Protein AF-A0A6J4TK84-F1 (afdb_monomer_lite)

Radius of gyration: 12.22 Å; chains: 1; bounding box: 29×32×27 Å

pLDDT: mean 78.98, std 14.31, range [37.75, 93.44]

Organism: NCBI:txid1162706

Foldseek 3Di:
DPPPPPPPALDPADPDPVRQAAFDDDPVGNQAGPVRDGSVSHDHDDPGHHDPNSVVSVVVVVD

Structure (mmCIF, N/CA/C/O backbone):
data_AF-A0A6J4TK84-F1
#
_entry.id   AF-A0A6J4TK84-F1
#
loop_
_atom_site.group_PDB
_atom_site.id
_atom_site.type_symbol
_atom_site.label_atom_id
_atom_site.label_alt_id
_atom_site.label_comp_id
_atom_site.label_asym_id
_atom_site.label_entity_id
_atom_site.label_seq_id
_atom_site.pdbx_PDB_ins_code
_atom_site.Cartn_x
_atom_site.Cartn_y
_atom_site.Cartn_z
_atom_site.occupancy
_atom_site.B_iso_or_equiv
_atom_site.auth_seq_id
_atom_site.auth_comp_id
_atom_site.auth_asym_id
_atom_site.auth_atom_id
_atom_site.pdbx_PDB_model_num
ATOM 1 N N . MET A 1 1 ? -10.996 15.673 17.046 1.00 37.75 1 MET A N 1
ATOM 2 C CA . MET A 1 1 ? -10.419 16.434 15.918 1.00 37.75 1 MET A CA 1
ATOM 3 C C . MET A 1 1 ? -10.036 15.418 14.853 1.00 37.75 1 MET A C 1
ATOM 5 O O . MET A 1 1 ? -9.204 14.580 15.184 1.00 37.75 1 MET A O 1
ATOM 9 N N . PRO A 1 2 ? -10.637 15.385 13.653 1.00 48.94 2 PRO A N 1
ATOM 10 C CA . PRO A 1 2 ? -10.087 14.559 12.587 1.00 48.94 2 PRO A CA 1
ATOM 11 C C . PRO A 1 2 ? -8.772 15.211 12.151 1.00 48.94 2 PRO A C 1
ATOM 13 O O . PRO A 1 2 ? -8.707 16.417 11.910 1.00 48.94 2 PRO A O 1
ATOM 16 N N . ARG A 1 3 ? -7.689 14.440 12.183 1.00 49.38 3 ARG A N 1
ATOM 17 C CA . ARG A 1 3 ? -6.349 14.911 11.848 1.00 49.38 3 ARG A CA 1
ATOM 18 C C . ARG A 1 3 ? -6.295 15.032 10.327 1.00 49.38 3 ARG A C 1
ATOM 20 O O . ARG A 1 3 ? -6.043 14.053 9.640 1.00 49.38 3 ARG A O 1
ATOM 27 N N . THR A 1 4 ? -6.602 16.216 9.802 1.00 51.38 4 THR A N 1
ATOM 28 C CA . THR A 1 4 ? -6.436 16.538 8.381 1.00 51.38 4 THR A CA 1
ATOM 29 C C . THR A 1 4 ? -4.940 16.557 8.079 1.00 51.38 4 THR A C 1
ATOM 31 O O . THR A 1 4 ? -4.294 17.600 8.163 1.00 51.38 4 THR A O 1
ATOM 34 N N . VAL A 1 5 ? -4.358 15.388 7.804 1.00 55.88 5 VAL A N 1
ATOM 35 C CA . VAL A 1 5 ? -3.034 15.310 7.183 1.00 55.88 5 VAL A CA 1
ATOM 36 C C . VAL A 1 5 ? -3.185 16.019 5.837 1.00 55.88 5 VAL A C 1
ATOM 38 O O . VAL A 1 5 ? -4.104 15.660 5.094 1.00 55.88 5 VAL A O 1
ATOM 41 N N . PRO A 1 6 ? -2.394 17.060 5.525 1.00 51.44 6 PRO A N 1
ATOM 42 C CA . PRO A 1 6 ? -2.492 17.718 4.233 1.00 51.44 6 PRO A CA 1
ATOM 43 C C . PRO A 1 6 ? -2.324 16.653 3.148 1.00 51.44 6 PRO A C 1
ATOM 45 O O . PRO A 1 6 ? -1.262 16.049 3.029 1.00 51.44 6 PRO A O 1
ATOM 48 N N . GLN A 1 7 ? -3.379 16.409 2.371 1.00 53.88 7 GLN A N 1
ATOM 49 C CA . GLN A 1 7 ? -3.409 15.451 1.256 1.00 53.88 7 GLN A CA 1
ATOM 50 C C . GLN A 1 7 ? -2.421 15.820 0.130 1.00 53.88 7 GLN A C 1
ATOM 52 O O . GLN A 1 7 ? -2.379 15.159 -0.901 1.00 53.88 7 GLN A O 1
ATOM 57 N N . ASP A 1 8 ? -1.648 16.894 0.296 1.00 57.47 8 ASP A N 1
ATOM 58 C CA . ASP A 1 8 ? -1.158 17.689 -0.818 1.00 57.47 8 ASP A CA 1
ATOM 59 C C . ASP A 1 8 ? 0.081 17.122 -1.507 1.00 57.47 8 ASP A C 1
ATOM 61 O O . ASP A 1 8 ? 0.263 17.427 -2.676 1.00 57.47 8 ASP A O 1
ATOM 65 N N . ARG A 1 9 ? 0.918 16.270 -0.888 1.00 63.12 9 ARG A N 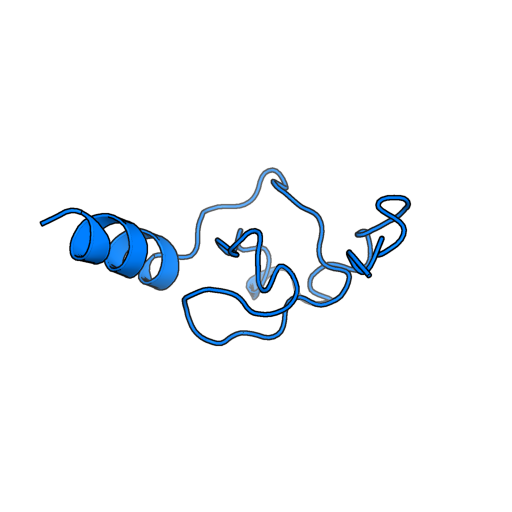1
ATOM 66 C CA . ARG A 1 9 ? 2.044 15.679 -1.643 1.00 63.12 9 ARG A CA 1
ATOM 67 C C . ARG A 1 9 ? 2.687 14.456 -1.006 1.00 63.12 9 ARG A C 1
ATOM 69 O O . ARG A 1 9 ? 3.844 14.475 -0.603 1.00 63.12 9 ARG A O 1
ATOM 76 N N . ARG A 1 10 ? 1.963 13.339 -1.004 1.00 72.38 10 ARG A N 1
ATOM 77 C CA . ARG A 1 10 ? 2.614 12.035 -0.879 1.00 72.38 10 ARG A CA 1
ATOM 78 C C . ARG A 1 10 ? 3.355 11.703 -2.180 1.00 72.38 10 ARG A C 1
ATOM 80 O O . ARG A 1 10 ? 2.784 11.108 -3.086 1.00 72.38 10 ARG A O 1
ATOM 87 N N . VAL A 1 11 ? 4.584 12.188 -2.322 1.00 69.62 11 VAL A N 1
ATOM 88 C CA . VAL A 1 11 ? 5.406 12.027 -3.541 1.00 69.62 11 VAL A CA 1
ATOM 89 C C . VAL A 1 11 ? 6.791 11.467 -3.256 1.00 69.62 11 VAL A C 1
ATOM 91 O O . VAL A 1 11 ? 7.577 11.301 -4.183 1.00 69.62 11 VAL A O 1
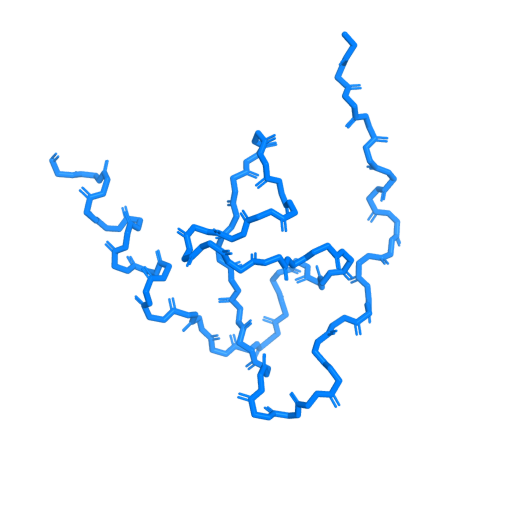ATOM 94 N N . GLU A 1 12 ? 7.101 11.207 -1.987 1.00 72.88 12 GLU A N 1
ATOM 95 C CA . GLU A 1 12 ? 8.457 10.851 -1.574 1.00 72.88 12 GLU A CA 1
ATOM 96 C C . GLU A 1 12 ? 8.806 9.418 -1.966 1.00 72.88 12 GLU A C 1
ATOM 98 O O . GLU A 1 12 ? 9.946 9.173 -2.341 1.00 72.88 12 GLU A O 1
ATOM 103 N N . GLY A 1 13 ? 7.815 8.521 -1.996 1.00 69.69 13 GLY A N 1
ATOM 104 C CA . GLY A 1 13 ? 7.953 7.166 -2.528 1.00 69.69 13 GLY A CA 1
ATOM 105 C C . GLY A 1 13 ? 9.132 6.359 -1.955 1.00 69.69 13 GLY A C 1
ATOM 106 O O . GLY A 1 13 ? 9.841 6.785 -1.045 1.00 69.69 13 GLY A O 1
ATOM 107 N N . PRO A 1 14 ? 9.349 5.142 -2.459 1.00 73.44 14 PRO A N 1
ATOM 108 C CA . PRO A 1 14 ? 10.560 4.395 -2.187 1.00 73.44 14 PRO A CA 1
ATOM 109 C C . PRO A 1 14 ? 11.741 5.026 -2.932 1.00 73.44 14 PRO A C 1
ATOM 111 O O . PRO A 1 14 ? 11.648 5.372 -4.108 1.00 73.44 14 PRO A O 1
ATOM 114 N N . THR A 1 15 ? 12.892 5.112 -2.267 1.00 74.06 15 THR A N 1
ATOM 115 C CA . THR A 1 15 ? 14.150 5.572 -2.884 1.00 74.06 15 THR A CA 1
ATOM 116 C C . THR A 1 15 ? 14.817 4.495 -3.746 1.00 74.06 15 THR A C 1
ATOM 118 O O . THR A 1 15 ? 15.787 4.776 -4.450 1.00 74.06 15 THR A O 1
ATOM 121 N N . ASN A 1 16 ? 14.305 3.261 -3.698 1.00 75.88 16 ASN A N 1
ATOM 122 C CA . ASN A 1 16 ? 14.814 2.107 -4.424 1.00 75.88 16 ASN A CA 1
ATOM 123 C C . ASN A 1 16 ? 13.731 1.514 -5.338 1.00 75.88 16 ASN A C 1
ATOM 125 O O . ASN A 1 16 ? 12.642 1.180 -4.879 1.00 75.88 16 ASN A O 1
ATOM 129 N N . HIS A 1 17 ? 14.071 1.301 -6.612 1.00 71.12 17 HIS A N 1
ATOM 130 C CA . HIS A 1 17 ? 13.199 0.656 -7.600 1.00 71.12 17 HIS A CA 1
ATOM 131 C C . HIS A 1 17 ? 12.700 -0.737 -7.167 1.00 71.12 17 HIS A C 1
ATOM 13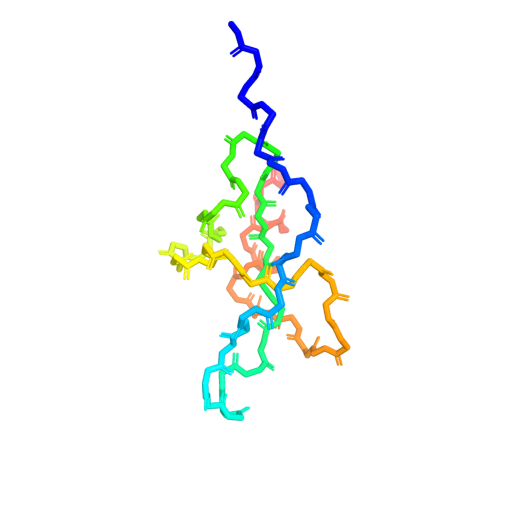3 O O . HIS A 1 17 ? 11.588 -1.134 -7.492 1.00 71.12 17 HIS A O 1
ATOM 139 N N . GLY A 1 18 ? 13.485 -1.486 -6.385 1.00 73.38 18 GLY A N 1
ATOM 140 C CA . GLY A 1 18 ? 13.068 -2.784 -5.841 1.00 73.38 18 GLY A CA 1
ATOM 141 C C . GLY A 1 18 ? 11.956 -2.700 -4.788 1.00 73.38 18 GLY A C 1
ATOM 142 O O . GLY A 1 18 ? 11.379 -3.724 -4.429 1.00 73.38 18 GLY A O 1
ATOM 143 N N . GLU A 1 19 ? 11.650 -1.499 -4.299 1.00 73.88 19 GLU A N 1
ATOM 144 C CA . GLU A 1 19 ? 10.606 -1.233 -3.309 1.00 73.88 19 GLU A CA 1
ATOM 145 C C . GLU A 1 19 ? 9.404 -0.479 -3.895 1.00 73.88 19 GLU A C 1
ATOM 147 O O . GLU A 1 19 ? 8.504 -0.115 -3.138 1.00 73.88 19 GLU A O 1
ATOM 152 N N . GLU A 1 20 ? 9.361 -0.278 -5.220 1.00 84.62 20 GLU A N 1
ATOM 153 C CA . GLU A 1 20 ? 8.216 0.248 -5.976 1.00 84.62 20 GLU A CA 1
ATOM 154 C C . GLU A 1 20 ? 7.042 -0.738 -5.933 1.00 84.62 20 GLU A C 1
ATOM 156 O O . GLU A 1 20 ? 6.749 -1.461 -6.885 1.00 84.62 20 GLU A O 1
ATOM 161 N N . ILE A 1 21 ? 6.394 -0.809 -4.775 1.00 87.88 21 ILE A N 1
ATOM 162 C CA . ILE A 1 21 ? 5.285 -1.707 -4.479 1.00 87.88 21 ILE A CA 1
AT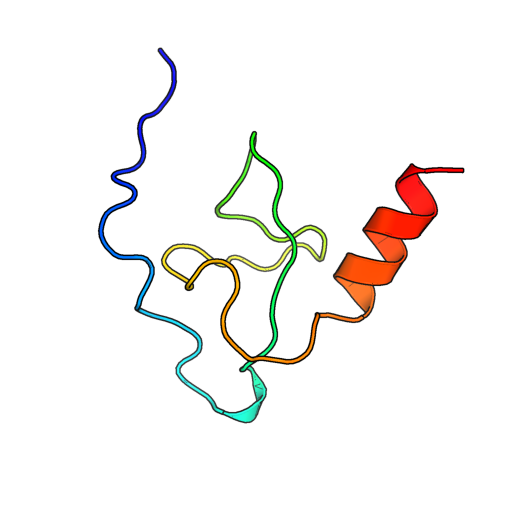OM 163 C C . ILE A 1 21 ? 4.183 -0.885 -3.805 1.00 87.88 21 ILE A C 1
ATOM 165 O O . ILE A 1 21 ? 4.420 -0.148 -2.847 1.00 87.88 21 ILE A O 1
ATOM 169 N N . CYS A 1 22 ? 2.954 -1.023 -4.294 1.00 88.38 22 CYS A N 1
ATOM 170 C CA . CYS A 1 22 ? 1.763 -0.429 -3.702 1.00 88.38 22 CYS A CA 1
ATOM 171 C C . CYS A 1 22 ? 1.402 -1.129 -2.391 1.00 88.38 22 CYS A C 1
ATOM 173 O O . CYS A 1 22 ? 1.076 -2.320 -2.371 1.00 88.38 22 CYS A O 1
ATOM 175 N N . HIS A 1 23 ? 1.379 -0.378 -1.298 1.00 90.62 23 HIS A N 1
ATOM 176 C CA . HIS A 1 23 ? 0.906 -0.862 -0.008 1.00 90.62 23 HIS A CA 1
ATOM 177 C C . HIS A 1 23 ? -0.542 -0.438 0.240 1.00 90.62 23 HIS A C 1
ATOM 179 O O . HIS A 1 23 ? -0.946 0.667 -0.117 1.00 90.62 23 HIS A O 1
ATOM 185 N N . ILE A 1 24 ? -1.326 -1.327 0.853 1.00 90.06 24 ILE A N 1
ATOM 186 C CA . ILE A 1 24 ? -2.699 -1.017 1.261 1.00 90.06 24 ILE A CA 1
ATOM 187 C C . ILE A 1 24 ? -2.643 -0.496 2.691 1.00 90.06 24 ILE A C 1
ATOM 189 O O . ILE A 1 24 ? -2.046 -1.133 3.560 1.00 90.06 24 ILE A O 1
ATOM 193 N N . VAL A 1 25 ? -3.261 0.655 2.910 1.00 90.56 25 VAL A N 1
ATOM 194 C CA . VAL A 1 25 ? -3.374 1.333 4.204 1.00 90.56 25 VAL A CA 1
ATOM 195 C C . VAL A 1 25 ? -4.849 1.443 4.587 1.00 90.56 25 VAL A C 1
ATOM 197 O O . VAL A 1 25 ? -5.727 1.163 3.767 1.00 90.56 25 VAL A O 1
ATOM 200 N N . THR A 1 26 ? -5.128 1.837 5.824 1.00 87.19 26 THR A N 1
ATOM 201 C CA . THR A 1 26 ? -6.503 2.092 6.285 1.00 87.19 26 THR A CA 1
ATOM 202 C C . THR A 1 26 ? -6.771 3.592 6.356 1.00 87.19 26 THR A C 1
ATOM 204 O O . THR A 1 26 ? -5.840 4.391 6.352 1.00 87.19 26 THR A O 1
ATOM 207 N N . GLU A 1 27 ? -8.040 3.994 6.429 1.00 85.25 27 GLU A N 1
ATOM 208 C CA . GLU A 1 27 ? -8.384 5.409 6.640 1.00 85.25 27 GLU A CA 1
ATOM 209 C C . GLU A 1 27 ? -7.993 5.899 8.045 1.00 85.25 27 GLU A C 1
ATOM 211 O O . GLU A 1 27 ? -7.702 7.079 8.228 1.00 85.25 27 GLU A O 1
ATOM 216 N N . GLU A 1 28 ? -7.971 4.997 9.031 1.00 87.62 28 GLU A N 1
ATOM 217 C CA . GLU A 1 28 ? -7.599 5.295 10.420 1.00 87.62 28 GLU A CA 1
ATOM 218 C C . GLU A 1 28 ? -6.089 5.498 10.581 1.00 87.62 28 GLU A C 1
ATOM 220 O O . GLU A 1 28 ? -5.656 6.381 11.325 1.00 87.62 28 GLU A O 1
ATOM 225 N N . ASP A 1 29 ? -5.301 4.701 9.860 1.00 88.31 29 ASP A N 1
ATOM 226 C CA . ASP A 1 29 ? -3.847 4.795 9.801 1.00 88.31 29 ASP A CA 1
ATOM 227 C C . ASP A 1 29 ? -3.375 4.707 8.338 1.00 88.31 29 ASP A C 1
ATOM 229 O O . ASP A 1 29 ? -3.186 3.604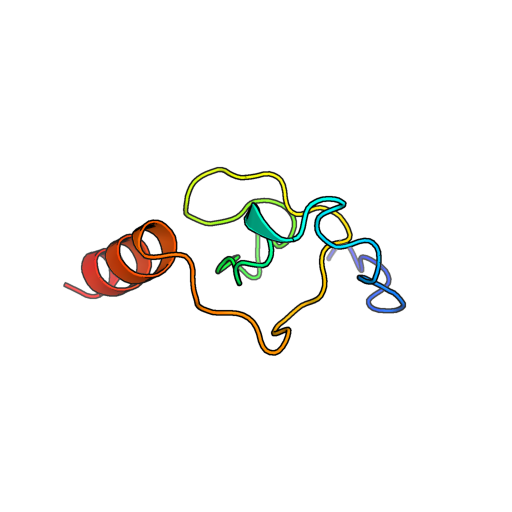 7.805 1.00 88.31 29 ASP A O 1
ATOM 233 N N . PRO A 1 30 ? -3.238 5.864 7.659 1.00 86.81 30 PRO A N 1
ATOM 234 C CA . PRO A 1 30 ? -2.799 5.927 6.273 1.00 86.81 30 PRO A CA 1
ATOM 235 C C . PRO A 1 30 ? -1.269 5.895 6.142 1.00 86.81 30 PRO A C 1
ATOM 237 O O . PRO A 1 30 ? -0.758 5.833 5.023 1.00 86.81 30 PRO A O 1
ATOM 240 N N . ASP A 1 31 ? -0.537 5.997 7.250 1.00 88.94 31 ASP A N 1
ATOM 241 C CA . ASP A 1 31 ? 0.927 6.024 7.286 1.00 88.94 31 ASP A CA 1
ATOM 242 C C . ASP A 1 31 ? 1.507 4.631 7.558 1.00 88.94 31 ASP A C 1
ATOM 244 O O . ASP A 1 31 ? 2.625 4.345 7.139 1.00 88.94 31 ASP A O 1
ATOM 248 N N . THR A 1 32 ? 0.717 3.722 8.134 1.00 91.44 32 THR A N 1
ATOM 249 C CA . THR A 1 32 ? 1.096 2.317 8.311 1.00 91.44 32 THR A CA 1
ATOM 250 C C . THR A 1 32 ? 0.352 1.405 7.336 1.00 91.44 32 THR A C 1
ATOM 252 O O . THR A 1 32 ? -0.872 1.262 7.362 1.00 91.44 32 THR A O 1
ATOM 255 N N . ALA A 1 33 ? 1.104 0.711 6.484 1.00 91.19 33 ALA A N 1
ATOM 256 C CA . ALA A 1 33 ? 0.578 -0.346 5.631 1.00 91.19 33 ALA A CA 1
ATOM 257 C C . ALA A 1 33 ? 0.051 -1.529 6.451 1.00 91.19 33 ALA A C 1
ATOM 259 O O . ALA A 1 33 ? 0.576 -1.845 7.516 1.00 91.19 33 ALA A O 1
ATOM 260 N N . LEU A 1 34 ? -0.897 -2.291 5.900 1.00 91.25 34 LEU A N 1
ATOM 261 C CA . LEU A 1 34 ? -1.409 -3.511 6.539 1.00 91.25 34 LEU A CA 1
ATOM 262 C C . LEU A 1 34 ? -0.315 -4.547 6.828 1.00 91.25 34 LEU A C 1
ATOM 264 O O . LEU A 1 34 ? -0.393 -5.259 7.823 1.00 91.25 34 LEU A O 1
ATOM 268 N N . CYS A 1 35 ? 0.726 -4.611 5.994 1.00 91.31 35 CYS A N 1
ATOM 269 C CA . CYS A 1 35 ? 1.894 -5.460 6.240 1.00 91.31 35 CYS A CA 1
ATOM 270 C C . CYS A 1 35 ? 2.826 -4.936 7.354 1.00 91.31 35 CYS A C 1
ATOM 272 O O . CYS A 1 35 ? 3.859 -5.550 7.601 1.00 91.31 35 CYS A O 1
ATOM 274 N N . GLY A 1 36 ? 2.509 -3.798 7.982 1.00 90.56 36 GLY A N 1
ATOM 275 C CA . GLY A 1 36 ? 3.296 -3.151 9.037 1.00 90.56 36 GLY A CA 1
ATOM 276 C C . GLY A 1 36 ? 4.409 -2.220 8.544 1.00 90.56 36 GLY A C 1
ATOM 277 O O . GLY A 1 36 ? 5.239 -1.800 9.345 1.00 90.56 36 GLY A O 1
ATOM 278 N N . LYS A 1 37 ? 4.467 -1.914 7.240 1.00 89.06 37 LYS A N 1
ATOM 279 C CA . LYS A 1 37 ? 5.477 -1.002 6.678 1.00 89.06 37 LYS A CA 1
ATOM 280 C C . LYS A 1 37 ? 5.061 0.450 6.903 1.00 89.06 37 LYS A C 1
ATOM 282 O O . LYS A 1 37 ? 3.929 0.803 6.587 1.00 89.06 37 LYS A O 1
ATOM 287 N N . ASP A 1 38 ? 5.988 1.273 7.383 1.00 89.38 38 ASP A N 1
ATOM 288 C CA . ASP A 1 38 ? 5.824 2.727 7.379 1.00 89.38 38 ASP A CA 1
ATOM 289 C C . ASP A 1 38 ? 5.897 3.241 5.936 1.00 89.38 38 ASP A C 1
ATOM 291 O O . ASP A 1 38 ? 6.877 3.023 5.220 1.00 89.38 38 ASP A O 1
ATOM 295 N N . VAL A 1 39 ? 4.813 3.867 5.502 1.00 87.12 39 VAL A N 1
ATOM 296 C CA . VAL A 1 39 ? 4.612 4.444 4.169 1.00 87.12 39 VAL A CA 1
ATOM 297 C C . VAL A 1 39 ? 4.242 5.923 4.286 1.00 87.12 39 VAL A C 1
ATOM 299 O O . VAL A 1 39 ? 3.548 6.489 3.433 1.00 87.12 39 VAL A O 1
ATOM 302 N N . THR A 1 40 ? 4.720 6.564 5.355 1.00 87.31 40 THR A N 1
ATOM 303 C CA . THR A 1 40 ? 4.606 8.005 5.560 1.00 87.31 40 THR A CA 1
ATOM 304 C C . THR A 1 40 ? 5.138 8.735 4.321 1.00 87.31 40 THR A C 1
ATOM 306 O O . THR A 1 40 ? 6.253 8.497 3.864 1.00 87.31 40 THR A O 1
ATOM 309 N N . GLY A 1 41 ? 4.311 9.599 3.724 1.00 82.00 41 GLY A N 1
ATOM 310 C CA . GLY A 1 41 ? 4.690 10.379 2.534 1.00 82.00 41 GLY A CA 1
ATOM 311 C C . GLY A 1 41 ? 4.722 9.605 1.203 1.00 82.00 41 GLY A C 1
ATOM 312 O O . GLY A 1 41 ? 4.984 10.209 0.157 1.00 82.00 41 GLY A O 1
ATOM 313 N N . TRP A 1 42 ? 4.414 8.302 1.187 1.00 86.25 42 TRP A N 1
ATOM 314 C CA . TRP A 1 42 ? 4.389 7.499 -0.043 1.00 86.25 42 TRP A CA 1
ATOM 315 C C . TRP A 1 42 ? 3.117 7.721 -0.856 1.00 86.25 42 TRP A C 1
ATOM 317 O O . TRP A 1 42 ? 2.031 7.748 -0.269 1.00 86.25 42 TRP A O 1
ATOM 327 N N . PRO A 1 43 ? 3.211 7.830 -2.194 1.00 83.69 43 PRO A N 1
ATOM 328 C CA . PRO A 1 43 ? 2.053 8.081 -3.036 1.00 83.69 43 PRO A CA 1
ATOM 329 C C . PRO A 1 43 ? 0.951 7.056 -2.801 1.00 83.69 43 PRO A C 1
ATOM 331 O O . PRO A 1 43 ? 1.193 5.857 -2.663 1.00 83.69 43 PRO A O 1
ATOM 334 N N . TRP A 1 44 ? -0.281 7.553 -2.781 1.00 78.12 44 TRP A N 1
ATOM 335 C CA . TRP A 1 44 ? -1.462 6.707 -2.795 1.00 78.12 44 TRP A CA 1
ATOM 336 C C . TRP A 1 44 ? -1.735 6.248 -4.223 1.00 78.12 44 TRP A C 1
ATOM 338 O O . TRP A 1 44 ? -1.810 7.063 -5.139 1.00 78.12 44 TRP A O 1
ATOM 348 N N . ASN A 1 45 ? -1.905 4.940 -4.399 1.00 76.81 45 ASN A N 1
ATOM 349 C CA . ASN A 1 45 ? -2.207 4.305 -5.683 1.00 76.81 45 ASN A CA 1
ATOM 350 C C . ASN A 1 45 ? -1.242 4.648 -6.852 1.00 76.81 45 ASN A C 1
ATOM 352 O O . ASN A 1 45 ? -1.693 5.076 -7.919 1.00 76.81 45 ASN A O 1
ATOM 356 N N . PRO A 1 46 ? 0.082 4.476 -6.683 1.00 80.50 46 PRO A N 1
ATOM 357 C CA . PRO A 1 46 ? 1.037 4.570 -7.784 1.00 80.50 46 PRO A CA 1
ATOM 358 C C . PRO A 1 46 ? 0.846 3.408 -8.785 1.00 80.50 46 PRO A C 1
ATOM 360 O O . PRO A 1 46 ? 0.186 2.419 -8.471 1.00 80.50 46 PRO A O 1
ATOM 363 N N . PRO A 1 47 ? 1.425 3.470 -9.999 1.00 83.62 47 PRO A N 1
ATOM 364 C CA . PRO A 1 47 ? 1.285 2.423 -11.025 1.00 83.62 47 PRO A CA 1
ATOM 365 C C . PRO A 1 47 ? 2.097 1.142 -10.723 1.00 83.62 47 PRO A C 1
ATOM 367 O O . PRO A 1 47 ? 2.504 0.425 -11.636 1.00 83.62 47 PRO A O 1
ATOM 370 N N . TRP A 1 48 ? 2.371 0.866 -9.450 1.00 88.25 48 TRP A N 1
ATOM 371 C CA . TRP A 1 48 ? 3.223 -0.222 -8.983 1.00 88.25 48 TRP A CA 1
ATOM 372 C C . TRP A 1 48 ? 2.417 -1.488 -8.655 1.00 88.25 48 TRP A C 1
ATOM 374 O O . TRP A 1 48 ? 1.226 -1.403 -8.340 1.00 88.25 48 TRP A O 1
ATOM 384 N N . PRO A 1 49 ? 3.042 -2.680 -8.686 1.00 89.94 49 PRO A N 1
ATOM 385 C CA . PRO A 1 49 ? 2.397 -3.909 -8.231 1.00 89.94 49 PRO A CA 1
ATOM 386 C C . PRO A 1 49 ? 2.012 -3.822 -6.749 1.00 89.94 49 PRO A C 1
ATOM 388 O O . PRO A 1 49 ? 2.727 -3.228 -5.949 1.00 89.94 49 PRO A O 1
ATOM 391 N N . TYR A 1 5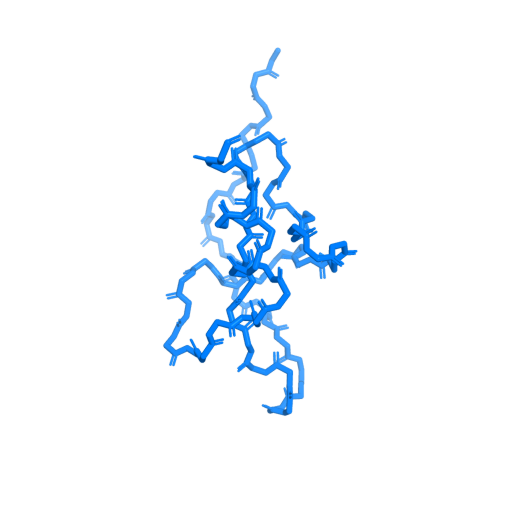0 ? 0.899 -4.444 -6.355 1.00 89.12 50 TYR A N 1
ATOM 392 C CA . TYR A 1 50 ? 0.485 -4.490 -4.950 1.00 89.12 50 TYR A CA 1
ATOM 393 C C . TYR A 1 50 ? 1.355 -5.426 -4.111 1.00 89.12 50 TYR A C 1
ATOM 395 O O . TYR A 1 50 ? 1.773 -6.499 -4.549 1.00 89.12 50 TYR A O 1
ATOM 403 N N . CYS A 1 51 ? 1.562 -5.045 -2.853 1.00 90.81 51 CYS A N 1
ATOM 404 C CA . CYS A 1 51 ? 2.193 -5.888 -1.853 1.00 90.81 51 CYS A CA 1
ATOM 405 C C . CYS A 1 51 ? 1.319 -7.123 -1.601 1.00 90.81 51 CYS A C 1
ATOM 407 O O . CYS A 1 51 ? 0.201 -7.010 -1.092 1.00 90.81 51 CYS A O 1
ATOM 409 N N . VAL A 1 52 ? 1.849 -8.308 -1.911 1.00 91.94 52 VAL A N 1
ATOM 410 C CA . VAL A 1 52 ? 1.124 -9.583 -1.770 1.00 91.94 52 VAL A CA 1
ATOM 411 C C . VAL A 1 52 ? 0.655 -9.844 -0.337 1.00 91.94 52 VAL A C 1
ATOM 413 O O . VAL A 1 52 ? -0.437 -10.361 -0.143 1.00 91.94 52 VAL A O 1
ATOM 416 N N . VAL A 1 53 ? 1.423 -9.405 0.667 1.00 92.25 53 VAL A N 1
ATOM 417 C CA . VAL A 1 53 ? 1.043 -9.513 2.086 1.00 92.25 53 VAL A CA 1
ATOM 418 C C . VAL A 1 53 ? -0.155 -8.619 2.397 1.00 92.25 53 VAL A C 1
ATOM 420 O O . VAL A 1 53 ? -1.080 -9.035 3.084 1.00 92.25 53 VAL A O 1
ATOM 423 N N . CYS A 1 54 ? -0.170 -7.391 1.869 1.00 92.06 54 CYS A N 1
ATOM 424 C CA . CYS A 1 54 ? -1.307 -6.493 2.051 1.00 92.06 54 CYS A CA 1
ATOM 425 C C . CYS A 1 54 ? -2.575 -7.067 1.398 1.00 92.06 54 CYS A C 1
ATOM 427 O O . CYS A 1 54 ? -3.643 -7.008 2.002 1.00 92.06 54 CYS A O 1
ATOM 429 N N . LEU A 1 55 ? -2.459 -7.644 0.195 1.00 91.69 55 LEU A N 1
ATOM 430 C CA . LEU A 1 55 ? -3.583 -8.292 -0.490 1.00 91.69 55 LEU A CA 1
ATOM 431 C C . LEU A 1 55 ? -4.116 -9.502 0.282 1.00 91.69 55 LEU A C 1
ATOM 433 O O . LEU A 1 55 ? -5.329 -9.678 0.379 1.00 91.69 55 LEU A O 1
ATOM 437 N N . ASP A 1 56 ? -3.229 -10.332 0.822 1.00 93.44 56 ASP A N 1
ATOM 438 C CA . ASP A 1 56 ? -3.605 -11.500 1.622 1.00 93.44 56 ASP A CA 1
ATOM 439 C C . ASP A 1 56 ? -4.348 -11.096 2.904 1.00 93.44 56 ASP A C 1
ATOM 441 O O . ASP A 1 56 ? -5.416 -11.630 3.206 1.00 93.44 56 ASP A O 1
ATOM 445 N N . LEU A 1 57 ? -3.855 -10.071 3.606 1.00 90.50 57 LEU A N 1
ATOM 446 C CA . LEU A 1 57 ? -4.494 -9.545 4.815 1.00 90.50 57 LEU A CA 1
ATOM 447 C C . LEU A 1 57 ? -5.863 -8.912 4.537 1.00 90.50 57 LEU A C 1
ATOM 449 O O . LEU A 1 57 ? -6.777 -9.078 5.343 1.00 90.50 57 LEU A O 1
ATOM 453 N N . VAL A 1 58 ? -6.029 -8.206 3.412 1.00 89.69 58 VAL A N 1
ATOM 454 C CA . VAL A 1 58 ? -7.344 -7.675 3.004 1.00 89.69 58 VAL A CA 1
ATOM 455 C C . VAL A 1 58 ? -8.325 -8.806 2.720 1.00 89.69 58 VAL A C 1
ATOM 457 O O . VAL A 1 58 ? -9.457 -8.754 3.193 1.00 89.69 58 VAL A O 1
ATOM 460 N N . GLN A 1 59 ? -7.897 -9.835 1.988 1.00 88.06 59 GLN A N 1
ATOM 461 C CA . GLN A 1 59 ? -8.750 -10.982 1.669 1.00 88.06 59 GLN A CA 1
ATOM 462 C C . GLN A 1 59 ? -9.108 -11.789 2.924 1.00 88.06 59 GLN A C 1
ATOM 464 O O . GLN A 1 59 ? -10.256 -12.193 3.088 1.00 88.06 59 GLN A O 1
ATOM 469 N N . SER A 1 60 ? -8.160 -11.950 3.847 1.00 83.69 60 SER A N 1
ATOM 470 C CA . SER A 1 60 ? -8.360 -12.677 5.106 1.00 83.69 60 SER A CA 1
ATOM 471 C C . SER A 1 60 ? -9.265 -11.945 6.103 1.00 83.69 60 SER A C 1
ATOM 473 O O . SER A 1 60 ? -9.881 -12.583 6.949 1.00 83.69 60 SER A O 1
ATOM 475 N N . ARG A 1 61 ? -9.375 -10.611 6.024 1.00 68.56 61 ARG A N 1
ATOM 476 C CA . ARG A 1 61 ? -10.281 -9.810 6.873 1.00 68.56 61 ARG A CA 1
ATOM 477 C C . ARG A 1 61 ? -11.742 -9.811 6.398 1.00 68.56 61 ARG A C 1
ATOM 479 O O . ARG A 1 61 ? -12.586 -9.243 7.085 1.00 68.56 61 ARG A O 1
ATOM 486 N N . GLY A 1 62 ? -12.032 -10.407 5.241 1.00 60.00 62 GLY A N 1
ATOM 487 C CA . GLY A 1 62 ? -13.378 -10.506 4.666 1.00 60.00 62 GLY A CA 1
ATOM 488 C C . GLY A 1 62 ? -14.041 -11.885 4.785 1.00 60.00 62 GLY A C 1
ATOM 489 O O . GLY A 1 62 ? -15.065 -12.088 4.133 1.00 60.00 62 GLY A O 1
ATOM 490 N N . GLY A 1 63 ? -13.454 -12.820 5.546 1.00 44.25 63 GLY A N 1
ATOM 491 C CA . GLY A 1 63 ? -13.951 -14.191 5.752 1.00 44.25 63 GLY A CA 1
ATOM 492 C C . GLY A 1 63 ? -14.679 -14.397 7.072 1.00 44.25 63 GLY A C 1
ATOM 493 O O . GLY A 1 63 ? -14.205 -13.850 8.093 1.00 44.25 63 GLY A O 1
#

Sequence (63 aa):
MPRTVPQDRRVEGPTNHGEEICHIVTEEDPDTALCGKDVTGWPWNPPWPYCVVCLDLVQSRGG

Secondary structure (DSSP, 8-state):
------TT------SSGGG--BPPB-SS-SSBBTTS-B-TTPPSS-SSPBPHHHHHHHHHTT-